Protein AF-H9FJP0-F1 (afdb_monomer_lite)

Sequence (90 aa):
PSIPEEPEQGELERLSIPDFLRPLQDLEVGLAKEAMLECQVTGLPYPTISWFHNGHRIQSSDDRRMTQYRDVHRLVFPAVGPQHAGVYKS

Radius of gyration: 18.42 Å; chains: 1; bounding box: 31×31×63 Å

InterPro domains:
  IPR007110 Immunoglobulin-like domain [PS50835] (18-90)
  IPR013098 Immunoglobulin I-set [PF07679] (18-89)
  IPR013783 Immunoglobulin-like fold [G3DSA:2.60.40.10] (13-90)
  IPR036179 Immunoglobulin-like domain superfamily [SSF48726] (18-88)

Organism: Macaca mulatta (NCBI:txid9544)

Structure (mmCIF, N/CA/C/O backbone):
data_AF-H9FJP0-F1
#
_entry.id   AF-H9FJP0-F1
#
loop_
_atom_site.group_PDB
_atom_site.id
_atom_site.type_symbol
_atom_site.label_atom_id
_atom_site.label_alt_id
_atom_site.label_comp_id
_atom_site.label_asym_id
_atom_site.label_entity_id
_atom_site.label_seq_id
_atom_site.pdbx_PDB_ins_code
_atom_site.Cartn_x
_atom_site.Cartn_y
_atom_site.Cartn_z
_atom_site.occupancy
_atom_site.B_iso_or_equiv
_atom_site.auth_seq_id
_atom_site.auth_comp_id
_atom_site.auth_asym_id
_atom_site.auth_atom_id
_atom_site.pdbx_PDB_model_num
ATOM 1 N N . PRO A 1 1 ? -15.055 18.106 49.949 1.00 46.31 1 PRO A N 1
ATOM 2 C CA . PRO A 1 1 ? -15.578 18.216 48.570 1.00 46.31 1 PRO A CA 1
ATOM 3 C C . PRO A 1 1 ? -14.935 17.142 47.695 1.00 46.31 1 PRO A C 1
ATOM 5 O O . PRO A 1 1 ? -13.774 17.243 47.318 1.00 46.31 1 PRO A O 1
ATOM 8 N N . SER A 1 2 ? -15.689 16.064 47.516 1.00 50.78 2 SER A N 1
ATOM 9 C CA . SER A 1 2 ? -15.323 14.888 46.744 1.00 50.78 2 SER A CA 1
ATOM 10 C C . SER A 1 2 ? -15.583 15.147 45.268 1.00 50.78 2 SER A C 1
ATOM 12 O O . SER A 1 2 ? -16.717 15.434 44.899 1.00 50.78 2 SER A O 1
ATOM 14 N N . ILE A 1 3 ? -14.560 14.978 44.442 1.00 59.66 3 ILE A N 1
ATOM 15 C CA . ILE A 1 3 ? -14.737 14.413 43.109 1.00 59.66 3 ILE A CA 1
ATOM 16 C C . ILE A 1 3 ? -13.647 13.342 43.018 1.00 59.66 3 ILE A C 1
ATOM 18 O O . ILE A 1 3 ? -12.473 13.701 42.924 1.00 59.66 3 ILE A O 1
ATOM 22 N N . PRO A 1 4 ? -13.971 12.048 43.195 1.00 57.47 4 PRO A N 1
ATOM 23 C CA . PRO A 1 4 ? -13.060 11.008 42.757 1.00 57.47 4 PRO A CA 1
ATOM 24 C C . PRO A 1 4 ? -12.931 11.161 41.243 1.00 57.47 4 PRO A C 1
ATOM 26 O O . PRO A 1 4 ? -13.942 11.224 40.551 1.00 57.47 4 PRO A O 1
ATOM 29 N N . GLU A 1 5 ? -11.697 11.305 40.767 1.00 62.84 5 GLU A N 1
ATOM 30 C CA . GLU A 1 5 ? -11.346 11.244 39.351 1.00 62.84 5 GLU A CA 1
ATOM 31 C C . GLU A 1 5 ? -11.908 9.921 38.818 1.00 62.84 5 GLU A C 1
ATOM 33 O O . GLU A 1 5 ? -11.405 8.842 39.141 1.00 62.84 5 GLU A O 1
ATOM 38 N N . GLU A 1 6 ? -13.060 9.991 38.147 1.00 64.25 6 GLU A N 1
ATOM 39 C CA . GLU A 1 6 ? -13.663 8.834 37.502 1.00 64.25 6 GLU A CA 1
ATOM 40 C C . GLU A 1 6 ? -12.602 8.273 36.551 1.00 64.25 6 GLU A C 1
ATOM 42 O O . GLU A 1 6 ? -12.050 9.044 35.760 1.00 64.25 6 GLU A O 1
ATOM 47 N N . PRO A 1 7 ? -12.259 6.972 36.630 1.00 55.69 7 PRO A N 1
ATOM 48 C CA . PRO A 1 7 ? -11.354 6.396 35.648 1.00 55.69 7 PRO A CA 1
ATOM 49 C C . PRO A 1 7 ? -11.987 6.667 34.288 1.00 55.69 7 PRO A C 1
ATOM 51 O O . PRO A 1 7 ? -13.169 6.385 34.133 1.00 55.69 7 PRO A O 1
ATOM 54 N N . GLU A 1 8 ? -11.261 7.269 33.346 1.00 57.56 8 GLU A N 1
ATOM 55 C CA . GLU A 1 8 ? -11.768 7.608 32.014 1.00 57.56 8 GLU A CA 1
ATOM 56 C C . GLU A 1 8 ? -12.360 6.359 31.335 1.00 57.56 8 GLU A C 1
ATOM 58 O O . GLU A 1 8 ? -11.675 5.627 30.623 1.00 57.56 8 GLU A O 1
ATOM 63 N N . GLN A 1 9 ? -13.657 6.106 31.541 1.00 50.47 9 GLN A N 1
ATOM 64 C CA . GLN A 1 9 ? -14.402 4.943 31.043 1.00 50.47 9 GLN A CA 1
ATOM 65 C C . GLN A 1 9 ? -14.543 4.943 29.501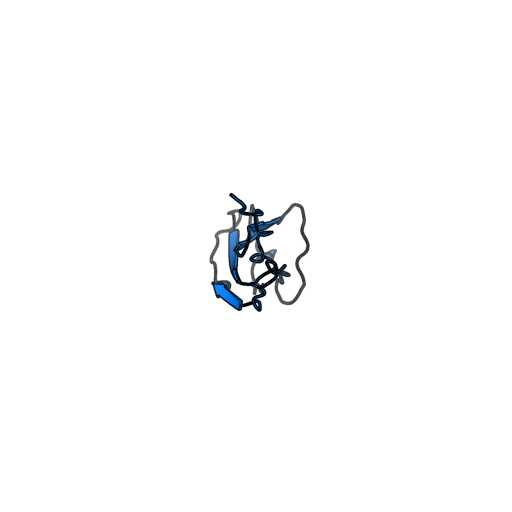 1.00 50.47 9 GLN A C 1
ATOM 67 O O . GLN A 1 9 ? -15.372 4.234 28.949 1.00 50.47 9 GLN A O 1
ATOM 72 N N . GLY A 1 10 ? -13.747 5.730 28.770 1.00 51.47 10 GLY A N 1
ATOM 73 C CA . GLY A 1 10 ? -14.028 6.131 27.392 1.00 51.47 10 GLY A CA 1
ATOM 74 C C . GLY A 1 10 ? -13.217 5.465 26.280 1.00 51.47 10 GLY A C 1
ATOM 75 O O . GLY A 1 10 ? -13.502 5.741 25.114 1.00 51.47 10 GLY A O 1
ATOM 76 N N . GLU A 1 11 ? -12.222 4.622 26.576 1.00 54.25 11 GLU A N 1
ATOM 77 C CA . GLU A 1 11 ? -11.359 4.054 25.519 1.00 54.25 11 GLU A CA 1
ATOM 78 C C . GLU A 1 11 ? -11.726 2.614 25.118 1.00 54.25 11 GLU A C 1
ATOM 80 O O . GLU A 1 11 ? -11.533 2.230 23.966 1.00 54.25 11 GLU A O 1
ATOM 85 N N . LEU A 1 12 ? -12.347 1.836 26.015 1.00 52.06 12 LEU A N 1
ATOM 86 C CA . LEU A 1 12 ? -12.751 0.450 25.734 1.00 52.06 12 LEU A CA 1
ATOM 87 C C . LEU A 1 12 ? -14.140 0.339 25.070 1.00 52.06 12 LEU A C 1
ATOM 89 O O . LEU A 1 12 ? -14.423 -0.655 24.409 1.00 52.06 12 LEU A O 1
ATOM 93 N N . GLU A 1 13 ? -14.999 1.356 25.202 1.00 56.22 13 GLU A N 1
ATOM 94 C CA . GLU A 1 13 ? -16.376 1.336 24.671 1.00 56.22 13 GLU A CA 1
ATOM 95 C C . GLU A 1 13 ? -16.502 1.858 23.230 1.00 56.22 13 GLU A C 1
ATOM 97 O O . GLU A 1 13 ? -17.560 1.756 22.612 1.00 56.22 13 GLU A O 1
ATOM 102 N N . ARG A 1 14 ? -15.418 2.380 22.646 1.00 67.19 14 ARG A N 1
ATOM 103 C CA . ARG A 1 14 ? -15.384 2.863 21.255 1.00 67.19 14 ARG A CA 1
ATOM 104 C C . ARG A 1 14 ? -14.900 1.806 20.265 1.00 67.19 14 ARG A C 1
ATOM 106 O O . ARG A 1 14 ? -14.265 2.150 19.278 1.00 67.19 14 ARG A O 1
ATOM 113 N N . LEU A 1 15 ? -15.194 0.528 20.496 1.00 85.00 15 LEU A N 1
ATOM 114 C CA . LEU A 1 15 ? -14.909 -0.503 19.497 1.00 85.00 15 LEU A CA 1
ATOM 115 C C . LEU A 1 15 ? -15.685 -0.194 18.213 1.00 85.00 15 LEU A C 1
ATOM 117 O O . LEU A 1 15 ? -16.900 0.004 18.237 1.00 85.00 15 LEU A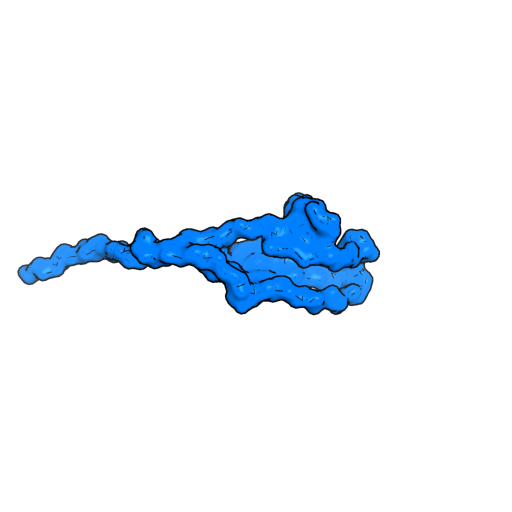 O 1
ATOM 121 N N . SER A 1 16 ? -14.979 -0.146 17.090 1.00 89.69 16 SER A N 1
ATOM 122 C CA . SER A 1 16 ? -15.586 0.081 15.782 1.00 89.69 16 SER A CA 1
ATOM 123 C C . SER A 1 16 ? -15.067 -0.935 14.782 1.00 89.69 16 SER A C 1
ATOM 125 O O . SER A 1 16 ? -13.881 -1.277 14.768 1.00 89.69 16 SER A O 1
ATOM 127 N N . ILE A 1 17 ? -15.990 -1.454 13.971 1.00 92.69 17 ILE A N 1
ATOM 128 C CA . ILE A 1 17 ? -15.657 -2.415 12.925 1.00 92.69 17 ILE A CA 1
ATOM 129 C C . ILE A 1 17 ? -14.785 -1.740 11.859 1.00 92.69 17 ILE A C 1
ATOM 131 O O . ILE A 1 17 ? -15.018 -0.567 11.553 1.00 92.69 17 ILE A O 1
ATOM 135 N N . PRO A 1 18 ? -13.799 -2.452 11.289 1.00 94.19 18 PRO A N 1
ATOM 136 C CA . PRO A 1 18 ? -12.978 -1.882 10.240 1.00 94.19 18 PRO A CA 1
ATOM 137 C C . PRO A 1 18 ? -13.777 -1.563 8.980 1.00 94.19 18 PRO A C 1
ATOM 139 O O . PRO A 1 18 ? -14.527 -2.413 8.501 1.00 94.19 18 PRO A O 1
ATOM 142 N N . ASP A 1 19 ? -13.570 -0.371 8.426 1.00 94.50 19 ASP A N 1
ATOM 143 C CA . ASP A 1 19 ? -14.159 0.034 7.151 1.00 94.50 19 ASP A CA 1
ATOM 144 C C . ASP A 1 19 ? -13.178 0.875 6.325 1.00 94.50 19 ASP A C 1
ATOM 146 O O . ASP A 1 19 ? -12.400 1.672 6.861 1.00 94.50 19 ASP A O 1
ATOM 150 N N . PHE A 1 20 ? -13.193 0.695 5.004 1.00 94.19 20 PHE A N 1
ATOM 151 C CA . PHE A 1 20 ? -12.320 1.449 4.104 1.00 94.19 20 PHE A CA 1
ATOM 152 C C . PHE A 1 20 ? -12.894 2.842 3.857 1.00 94.19 20 PHE A C 1
ATOM 154 O O . PHE A 1 20 ? -13.679 3.051 2.934 1.00 94.19 20 PHE A O 1
ATOM 161 N N . LEU A 1 21 ? -12.428 3.823 4.630 1.00 95.06 21 LEU A N 1
ATOM 162 C CA . LEU A 1 21 ? -12.764 5.226 4.394 1.00 95.06 21 LEU A CA 1
ATOM 163 C C . LEU A 1 21 ? -12.175 5.730 3.072 1.00 95.06 21 LEU A C 1
ATOM 165 O O . LEU A 1 21 ? -12.811 6.503 2.358 1.00 95.06 21 LEU A O 1
ATOM 169 N N . ARG A 1 22 ? -10.949 5.300 2.745 1.00 97.00 22 ARG A N 1
ATOM 170 C CA . ARG A 1 22 ? -10.323 5.551 1.440 1.00 97.00 22 ARG A CA 1
ATOM 171 C C . ARG A 1 22 ? -9.693 4.259 0.916 1.00 97.00 22 ARG A C 1
ATOM 173 O O . ARG A 1 22 ? -8.677 3.833 1.471 1.00 97.00 22 ARG A O 1
ATOM 180 N N . PRO A 1 23 ? -10.267 3.625 -0.122 1.00 96.31 23 PRO A N 1
ATOM 181 C CA . PRO A 1 23 ? -9.653 2.464 -0.752 1.00 96.31 23 PRO A CA 1
ATOM 182 C C . PRO A 1 23 ? -8.414 2.871 -1.558 1.00 96.31 23 PRO A C 1
ATOM 184 O O . PRO A 1 23 ? -8.188 4.056 -1.825 1.00 96.31 23 PRO A O 1
ATOM 187 N N . LEU A 1 24 ? -7.626 1.875 -1.970 1.00 96.94 24 LEU A N 1
ATOM 188 C CA . LEU A 1 24 ? -6.550 2.086 -2.936 1.00 96.94 24 LEU A CA 1
ATOM 189 C C . LEU A 1 24 ? -7.094 2.665 -4.242 1.00 96.94 24 LEU A C 1
ATOM 191 O O . LEU A 1 24 ? -8.192 2.325 -4.683 1.00 96.94 24 LEU A O 1
ATOM 195 N N . GLN A 1 25 ? -6.286 3.519 -4.857 1.00 96.69 25 GLN A N 1
ATOM 196 C CA . GLN A 1 25 ? -6.554 4.113 -6.161 1.00 96.69 25 GLN A CA 1
ATOM 197 C C . GLN A 1 25 ? -5.466 3.692 -7.143 1.00 96.69 25 GLN A C 1
ATOM 199 O O . GLN A 1 25 ? -4.328 3.427 -6.741 1.00 96.69 25 GLN A O 1
ATOM 204 N N . ASP A 1 26 ? -5.827 3.652 -8.423 1.00 96.75 26 ASP A N 1
ATOM 205 C CA . ASP A 1 26 ? -4.878 3.384 -9.496 1.00 96.75 26 ASP A CA 1
ATOM 206 C C . ASP A 1 26 ? -3.786 4.458 -9.515 1.00 96.75 26 ASP A C 1
ATOM 208 O O . ASP A 1 26 ? -4.042 5.649 -9.317 1.00 96.75 26 ASP A O 1
ATOM 212 N N . LEU A 1 27 ? -2.549 4.021 -9.741 1.00 96.94 27 LEU A N 1
ATOM 213 C CA . LEU A 1 27 ? -1.372 4.873 -9.683 1.00 96.94 27 LEU A CA 1
ATOM 214 C C . LEU A 1 27 ? -0.456 4.577 -10.872 1.00 96.94 27 LEU A C 1
ATOM 216 O O . LEU A 1 27 ? 0.073 3.474 -11.002 1.00 96.94 27 LEU A O 1
ATOM 220 N N . GLU A 1 28 ? -0.218 5.588 -11.705 1.00 97.25 28 GLU A N 1
ATOM 221 C CA . GLU A 1 28 ? 0.786 5.542 -12.767 1.00 97.25 28 GLU A CA 1
ATOM 222 C C . GLU A 1 28 ? 2.082 6.208 -12.295 1.00 97.25 28 GLU A C 1
ATOM 224 O O . GLU A 1 28 ? 2.097 7.375 -11.899 1.00 97.25 28 GLU A O 1
ATOM 229 N N . VAL A 1 29 ? 3.194 5.471 -12.344 1.00 96.69 29 VAL A N 1
ATOM 230 C CA . VAL A 1 29 ? 4.512 5.956 -11.913 1.00 96.69 29 VAL A CA 1
ATOM 231 C C . VAL A 1 29 ? 5.551 5.638 -12.979 1.00 96.69 29 VAL A C 1
ATOM 233 O O . VAL A 1 29 ? 5.583 4.544 -13.537 1.00 96.69 29 VAL A O 1
ATOM 236 N N . GLY A 1 30 ? 6.426 6.603 -13.263 1.00 96.81 30 GLY A N 1
ATOM 237 C CA . GLY A 1 30 ? 7.560 6.389 -14.159 1.00 96.81 30 GLY A CA 1
ATOM 238 C C . GLY A 1 30 ? 8.618 5.468 -13.545 1.00 96.81 30 GLY A C 1
ATOM 239 O O . GLY A 1 30 ? 8.820 5.466 -12.333 1.00 96.81 30 GLY A O 1
ATOM 240 N N . LEU A 1 31 ? 9.339 4.728 -14.388 1.00 96.50 31 LEU A N 1
ATOM 241 C CA . LEU A 1 31 ? 10.435 3.861 -13.946 1.00 96.50 31 LEU A CA 1
ATOM 242 C C . LEU A 1 31 ? 11.470 4.622 -13.100 1.00 96.50 31 LEU A C 1
ATOM 244 O O . LEU A 1 31 ? 11.755 5.795 -13.349 1.00 96.50 31 LEU A O 1
ATOM 248 N N . ALA A 1 32 ? 12.035 3.921 -12.116 1.00 96.50 32 ALA A N 1
ATOM 249 C CA . ALA A 1 32 ? 13.004 4.411 -11.137 1.00 96.50 32 ALA A CA 1
ATOM 250 C C . ALA A 1 32 ? 12.523 5.579 -10.251 1.00 96.50 32 ALA A C 1
ATOM 252 O O . ALA A 1 32 ? 13.336 6.181 -9.551 1.00 96.50 32 ALA A O 1
ATOM 253 N N . LYS A 1 33 ? 11.221 5.895 -10.246 1.00 97.75 33 LYS A N 1
ATOM 254 C CA . LYS A 1 33 ? 10.625 6.861 -9.312 1.00 97.75 33 LYS A CA 1
ATOM 255 C C . LYS A 1 33 ? 10.013 6.164 -8.100 1.00 97.75 33 LYS A C 1
ATOM 257 O O . LYS A 1 33 ? 9.761 4.960 -8.124 1.00 97.75 33 LYS A O 1
ATOM 262 N N . GLU A 1 34 ? 9.759 6.944 -7.057 1.00 97.75 34 GLU A N 1
ATOM 263 C CA . GLU A 1 34 ? 9.035 6.468 -5.883 1.00 97.75 34 GLU A CA 1
ATOM 264 C C . GLU A 1 34 ? 7.553 6.247 -6.221 1.00 97.75 34 GLU A C 1
ATOM 266 O O . GLU A 1 34 ? 6.919 7.100 -6.845 1.00 97.75 34 GLU A O 1
ATOM 271 N N . ALA A 1 35 ? 7.002 5.116 -5.781 1.00 97.69 35 ALA A N 1
ATOM 272 C CA . ALA A 1 35 ? 5.566 4.859 -5.771 1.00 97.69 35 ALA A CA 1
ATOM 273 C C . ALA A 1 35 ? 5.074 4.711 -4.329 1.00 97.69 35 ALA A C 1
ATOM 275 O O . ALA A 1 35 ? 5.676 3.983 -3.537 1.00 97.69 35 ALA A O 1
ATOM 276 N N . MET A 1 36 ? 3.959 5.367 -4.005 1.00 97.69 36 MET A N 1
ATOM 277 C CA . MET A 1 36 ? 3.306 5.283 -2.700 1.00 97.69 36 MET A CA 1
ATOM 278 C C . MET A 1 36 ? 1.835 4.922 -2.884 1.00 97.69 36 MET A C 1
ATOM 280 O O . MET A 1 36 ? 1.036 5.735 -3.341 1.00 97.69 36 MET A O 1
ATOM 284 N N . LEU A 1 37 ? 1.487 3.706 -2.483 1.00 98.00 37 LEU A N 1
ATOM 285 C CA . LEU A 1 37 ? 0.105 3.260 -2.364 1.00 98.00 37 LEU A CA 1
ATOM 286 C C . LEU A 1 37 ? -0.382 3.592 -0.952 1.00 98.00 37 LEU A C 1
ATOM 288 O O . LEU A 1 37 ? 0.295 3.261 0.022 1.00 98.00 37 LEU A O 1
ATOM 292 N N . GLU A 1 38 ? -1.535 4.248 -0.835 1.00 97.75 38 GLU A N 1
ATOM 293 C CA . GLU A 1 38 ? -2.138 4.646 0.441 1.00 97.75 38 GLU A CA 1
ATOM 294 C C . GLU A 1 38 ? -3.609 4.232 0.486 1.00 97.75 38 GLU A C 1
ATOM 296 O O . GLU A 1 38 ? -4.359 4.490 -0.453 1.00 97.75 38 GLU A O 1
ATOM 301 N N . CYS A 1 39 ? -4.023 3.639 1.603 1.00 97.25 39 CYS A N 1
ATOM 302 C CA . CYS A 1 39 ? -5.428 3.457 1.948 1.00 97.25 39 CYS A CA 1
ATOM 303 C C . CYS A 1 39 ? -5.683 3.932 3.382 1.00 97.25 39 CYS A C 1
ATOM 305 O O . CYS A 1 39 ? -4.766 3.997 4.207 1.00 97.25 39 CYS A O 1
ATOM 307 N N . GLN A 1 40 ? -6.940 4.251 3.680 1.00 97.19 40 GLN A N 1
ATOM 308 C CA . GLN A 1 40 ? -7.386 4.623 5.016 1.00 97.19 40 GLN A CA 1
ATOM 309 C C . GLN A 1 40 ? -8.475 3.664 5.487 1.00 97.19 40 GLN A C 1
ATOM 311 O O . GLN A 1 40 ? -9.517 3.553 4.837 1.00 97.19 40 GLN A O 1
ATOM 316 N N . VAL A 1 41 ? -8.220 2.991 6.607 1.00 96.50 41 VAL A N 1
ATOM 317 C CA . VAL A 1 41 ? -9.105 1.995 7.213 1.00 96.50 41 VAL A CA 1
ATOM 318 C C . VAL A 1 41 ? -9.426 2.435 8.632 1.00 96.50 41 VAL A C 1
ATOM 320 O O . VAL A 1 41 ? -8.556 2.455 9.502 1.00 96.50 41 VAL A O 1
ATOM 323 N N . THR A 1 42 ? -10.676 2.818 8.864 1.00 94.25 42 THR A N 1
ATOM 324 C CA . THR A 1 42 ? -11.160 3.145 10.207 1.00 94.25 42 THR A CA 1
ATOM 325 C C . THR A 1 42 ? -11.287 1.867 11.031 1.00 94.25 42 THR A C 1
ATOM 327 O O . THR A 1 42 ? -11.205 0.766 10.496 1.00 94.25 42 THR A O 1
ATOM 330 N N . GLY A 1 43 ? -11.444 1.995 12.344 1.00 92.50 43 GLY A N 1
ATOM 331 C CA . GLY A 1 43 ? -11.590 0.856 13.248 1.00 92.50 43 GLY A CA 1
ATOM 332 C C . GLY A 1 43 ? -10.873 1.100 14.567 1.00 92.50 43 GLY A C 1
ATOM 333 O O . GLY A 1 43 ? -9.860 1.803 14.615 1.00 92.50 43 GLY A O 1
ATOM 334 N N . LEU A 1 44 ? -11.416 0.536 15.641 1.00 92.06 44 LEU A N 1
ATOM 335 C CA . LEU A 1 44 ? -10.853 0.617 16.984 1.00 92.06 44 LEU A CA 1
ATOM 336 C C . LEU A 1 44 ? -10.920 -0.771 17.647 1.00 92.06 44 LEU A C 1
ATOM 338 O O . LEU A 1 44 ? -12.022 -1.308 17.790 1.00 92.06 44 LEU A O 1
ATOM 342 N N . PRO A 1 45 ? -9.772 -1.354 18.054 1.00 91.06 45 PRO A N 1
ATOM 343 C CA . PRO A 1 45 ? -8.411 -0.842 17.841 1.00 91.06 45 PRO A CA 1
ATOM 344 C C . PRO A 1 45 ? -8.076 -0.703 16.346 1.00 91.06 45 PRO A C 1
ATOM 346 O O . PRO A 1 45 ? -8.705 -1.346 15.507 1.00 91.06 45 PRO A O 1
ATOM 349 N N . TYR A 1 46 ? -7.101 0.151 16.015 1.00 90.06 46 TYR A N 1
ATOM 350 C CA . TYR A 1 46 ? -6.723 0.379 14.618 1.00 90.06 46 TYR A CA 1
ATOM 351 C C . TYR A 1 46 ? -6.376 -0.949 13.932 1.00 90.06 46 TYR A C 1
ATOM 353 O O . TYR A 1 46 ? -5.539 -1.698 14.452 1.00 90.06 46 TYR A O 1
ATOM 361 N N . PRO A 1 47 ? -7.000 -1.259 12.783 1.00 90.81 47 PRO A N 1
ATOM 362 C CA . PRO A 1 47 ? -6.777 -2.527 12.110 1.00 90.81 47 PRO A CA 1
ATOM 363 C C . PRO A 1 47 ? -5.331 -2.624 11.626 1.00 90.81 47 PRO A C 1
ATOM 365 O O . PRO A 1 47 ? -4.683 -1.624 11.341 1.00 90.81 47 PRO A O 1
ATOM 368 N N . THR A 1 48 ? -4.806 -3.840 11.510 1.00 89.88 48 THR A N 1
ATOM 369 C CA . THR A 1 48 ? -3.587 -4.106 10.737 1.00 89.88 48 THR A CA 1
ATOM 370 C C . THR A 1 48 ? -4.001 -4.679 9.388 1.00 89.88 48 THR A C 1
ATOM 372 O O . THR A 1 48 ? -4.852 -5.565 9.341 1.00 89.88 48 THR A O 1
ATOM 375 N N . ILE A 1 49 ? -3.394 -4.213 8.296 1.00 92.19 49 ILE A N 1
ATOM 376 C CA . ILE A 1 49 ? -3.724 -4.684 6.943 1.00 92.19 49 ILE A CA 1
ATOM 377 C C . ILE A 1 49 ? -2.602 -5.528 6.341 1.00 92.19 49 ILE A C 1
ATOM 379 O O . ILE A 1 49 ? -1.445 -5.459 6.764 1.00 92.19 49 ILE A O 1
ATOM 383 N N . SER A 1 50 ? -2.941 -6.327 5.330 1.00 94.94 50 SER A N 1
ATOM 384 C CA . SER A 1 50 ? -1.974 -7.111 4.562 1.00 94.94 50 SER A CA 1
ATOM 385 C C . SER A 1 50 ? -2.014 -6.693 3.105 1.00 94.94 50 SER A C 1
ATOM 387 O O . SER A 1 50 ? -3.050 -6.763 2.462 1.00 94.94 50 SER A O 1
ATOM 389 N N . TRP A 1 51 ? -0.855 -6.336 2.567 1.00 97.19 51 TRP A N 1
ATOM 390 C CA . TRP A 1 51 ? -0.734 -5.940 1.172 1.00 97.19 51 TRP A CA 1
ATOM 391 C C . TRP A 1 51 ? -0.562 -7.153 0.262 1.00 97.19 51 TRP A C 1
ATOM 393 O O . TRP A 1 51 ? 0.131 -8.111 0.616 1.00 97.19 51 TRP A O 1
ATOM 403 N N . PHE A 1 52 ? -1.142 -7.091 -0.933 1.00 98.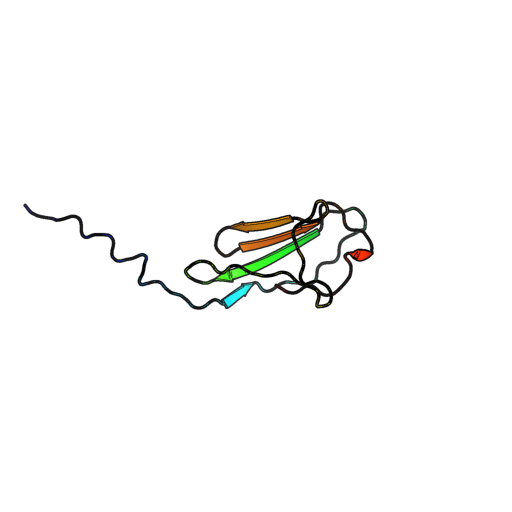00 52 PHE A N 1
ATOM 404 C CA . PHE A 1 52 ? -1.019 -8.107 -1.974 1.00 98.00 52 PHE A CA 1
ATOM 405 C C . PHE A 1 52 ? -0.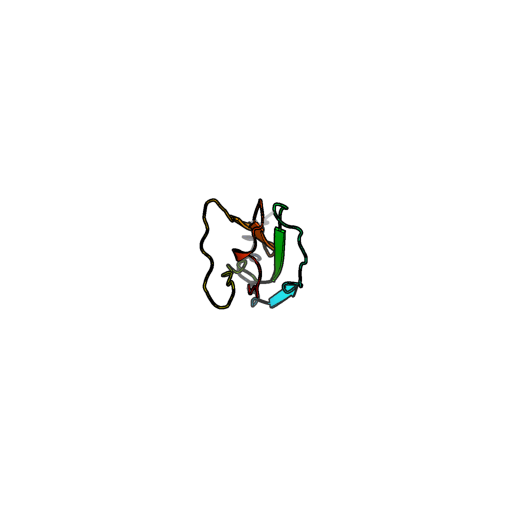659 -7.464 -3.312 1.00 98.00 52 PHE A C 1
ATOM 407 O O . PHE A 1 52 ? -1.189 -6.409 -3.650 1.00 98.00 52 PHE A O 1
ATOM 414 N N . HIS A 1 53 ? 0.196 -8.130 -4.087 1.00 97.75 53 HIS A N 1
ATOM 415 C CA . HIS A 1 53 ? 0.543 -7.784 -5.466 1.00 97.75 53 HIS A CA 1
ATOM 416 C C . HIS A 1 53 ? 0.274 -8.994 -6.353 1.00 97.75 53 HIS A C 1
ATOM 418 O O . HIS A 1 53 ? 0.771 -10.087 -6.086 1.00 97.75 53 HIS A O 1
ATOM 424 N N . ASN A 1 54 ? -0.576 -8.827 -7.367 1.00 97.31 54 ASN A N 1
ATOM 425 C CA . ASN A 1 54 ? -1.000 -9.900 -8.272 1.00 97.31 54 ASN A CA 1
ATOM 426 C C . ASN A 1 54 ? -1.508 -11.158 -7.534 1.00 97.31 54 ASN A C 1
ATOM 428 O O . ASN A 1 54 ? -1.280 -12.285 -7.960 1.00 97.31 54 ASN A O 1
ATOM 432 N N . GLY A 1 55 ? -2.185 -10.963 -6.396 1.00 96.94 55 GLY A N 1
ATOM 433 C CA . GLY A 1 55 ? -2.713 -12.045 -5.555 1.00 96.94 55 GLY A CA 1
ATOM 434 C C . GLY A 1 55 ? -1.714 -12.647 -4.559 1.00 96.94 55 GLY A C 1
ATOM 435 O O . GLY A 1 55 ? -2.117 -13.442 -3.713 1.00 96.94 55 GLY A O 1
ATOM 436 N N . HIS A 1 56 ? -0.444 -12.243 -4.589 1.00 97.00 56 HIS A N 1
ATOM 437 C CA . HIS A 1 56 ? 0.584 -12.718 -3.664 1.00 97.00 56 HIS A CA 1
ATOM 438 C C . HIS A 1 56 ? 0.798 -11.733 -2.518 1.00 97.00 56 HIS A C 1
ATOM 440 O O . HIS A 1 56 ? 0.927 -10.530 -2.738 1.00 97.00 56 HIS A O 1
ATOM 446 N N . ARG A 1 57 ? 0.856 -12.241 -1.281 1.00 96.31 57 ARG A N 1
ATOM 447 C CA . ARG A 1 57 ? 1.076 -11.407 -0.094 1.00 96.31 57 ARG A CA 1
ATOM 448 C C . ARG A 1 57 ? 2.466 -10.775 -0.139 1.00 96.31 57 ARG A C 1
ATOM 450 O O . ARG A 1 57 ? 3.468 -11.473 -0.271 1.00 96.31 57 ARG A O 1
ATOM 457 N N . ILE A 1 58 ? 2.521 -9.463 0.038 1.00 95.56 58 ILE A N 1
ATOM 458 C CA . ILE A 1 58 ? 3.760 -8.696 0.083 1.00 95.56 58 ILE A CA 1
ATOM 459 C C . ILE A 1 58 ? 4.312 -8.747 1.508 1.00 95.56 58 ILE A C 1
ATOM 461 O O . ILE A 1 58 ? 3.604 -8.494 2.483 1.00 95.56 58 ILE A O 1
ATOM 465 N N . GLN A 1 59 ? 5.597 -9.057 1.629 1.00 91.88 59 GLN A N 1
ATOM 466 C CA . GLN A 1 59 ? 6.357 -8.920 2.873 1.00 91.88 59 GLN A CA 1
ATOM 467 C C . GLN A 1 59 ? 7.254 -7.686 2.799 1.00 91.88 59 GLN A C 1
ATOM 469 O O . GLN A 1 59 ? 7.614 -7.268 1.700 1.00 91.88 59 GLN A O 1
ATOM 474 N N . SER A 1 60 ? 7.626 -7.105 3.934 1.00 85.94 60 SER A N 1
ATOM 475 C CA . SER A 1 60 ? 8.646 -6.053 3.973 1.00 85.94 60 SER A CA 1
ATOM 476 C C . SER A 1 60 ? 9.984 -6.582 3.447 1.00 85.94 60 SER A C 1
ATOM 478 O O . SER A 1 60 ? 10.354 -7.723 3.731 1.00 85.94 60 SER A O 1
ATOM 480 N N . SER A 1 61 ? 10.706 -5.780 2.670 1.00 90.56 61 SER A N 1
ATOM 481 C CA . SER A 1 61 ? 12.027 -6.112 2.111 1.00 90.56 61 SER A CA 1
ATOM 482 C C . SER A 1 61 ? 12.793 -4.817 1.810 1.00 90.56 61 SER A C 1
ATOM 484 O O . SER A 1 61 ? 12.243 -3.733 1.975 1.00 90.56 61 SER A O 1
ATOM 486 N N . ASP A 1 62 ? 14.050 -4.894 1.374 1.00 89.94 62 ASP A N 1
ATOM 487 C CA . ASP A 1 62 ? 14.868 -3.692 1.134 1.00 89.94 62 ASP A CA 1
ATOM 488 C C . ASP A 1 62 ? 14.332 -2.785 0.005 1.00 89.94 62 ASP A C 1
ATOM 490 O O . ASP A 1 62 ? 14.587 -1.582 -0.009 1.00 89.94 62 ASP A O 1
ATOM 494 N N . ASP A 1 63 ? 13.551 -3.336 -0.928 1.00 93.25 63 ASP A N 1
ATOM 495 C CA . ASP A 1 63 ? 12.951 -2.628 -2.066 1.00 93.25 63 ASP A CA 1
ATOM 496 C C . ASP A 1 63 ? 11.588 -1.983 -1.755 1.00 93.25 63 ASP A C 1
ATOM 498 O O . ASP A 1 63 ? 11.061 -1.230 -2.578 1.00 93.25 63 ASP A O 1
ATOM 502 N N . ARG A 1 64 ? 10.995 -2.274 -0.588 1.00 94.88 64 ARG A N 1
ATOM 503 C CA . ARG A 1 64 ? 9.643 -1.822 -0.233 1.00 94.88 64 ARG A CA 1
ATOM 504 C C . ARG A 1 64 ? 9.391 -1.787 1.269 1.00 94.88 64 ARG A C 1
ATOM 506 O O . ARG A 1 64 ? 9.667 -2.736 2.002 1.00 94.88 64 ARG A O 1
ATOM 513 N N . ARG A 1 65 ? 8.744 -0.719 1.728 1.00 95.06 65 ARG A N 1
ATOM 514 C CA . ARG A 1 65 ? 8.388 -0.525 3.141 1.00 95.06 65 ARG A CA 1
ATOM 515 C C . ARG A 1 65 ? 6.887 -0.369 3.320 1.00 95.06 65 ARG A C 1
ATOM 517 O O . ARG A 1 65 ? 6.241 0.326 2.537 1.00 95.06 65 ARG A O 1
ATOM 524 N N . MET A 1 66 ? 6.354 -0.964 4.383 1.00 95.56 66 MET A N 1
ATOM 525 C CA . MET A 1 66 ? 4.997 -0.695 4.850 1.00 95.56 66 MET A CA 1
ATOM 526 C C . MET A 1 66 ? 5.047 0.189 6.088 1.00 95.56 66 MET A C 1
ATOM 528 O O . MET A 1 66 ? 5.841 -0.065 6.994 1.00 95.56 66 MET A O 1
ATOM 532 N N . THR A 1 67 ? 4.192 1.2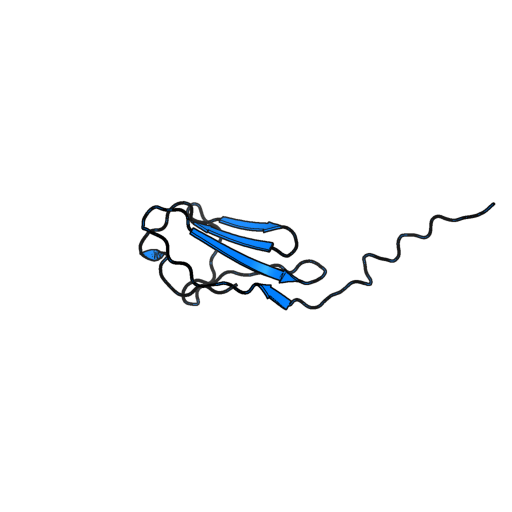03 6.149 1.00 93.81 67 THR A N 1
ATOM 533 C CA . THR A 1 67 ? 4.005 2.014 7.354 1.00 93.81 67 THR A CA 1
ATOM 534 C C . THR A 1 67 ? 2.529 2.102 7.710 1.00 93.81 67 THR A C 1
ATOM 536 O O . THR A 1 67 ? 1.653 2.033 6.847 1.00 93.81 67 THR A O 1
ATOM 539 N N . GLN A 1 68 ? 2.261 2.245 9.003 1.00 93.94 68 GLN A N 1
ATOM 540 C CA . GLN A 1 68 ? 0.929 2.485 9.533 1.00 93.94 68 GLN A CA 1
ATOM 541 C C . GLN A 1 68 ? 0.999 3.638 10.527 1.00 93.94 68 GLN A C 1
ATOM 543 O O . GLN A 1 68 ? 1.842 3.644 11.424 1.00 93.94 68 GLN A O 1
ATOM 548 N N . TYR A 1 69 ? 0.089 4.593 10.378 1.00 93.69 69 TYR A N 1
ATOM 549 C CA . TYR A 1 69 ? -0.155 5.634 11.361 1.00 93.69 69 TYR A CA 1
ATOM 550 C C . TYR A 1 69 ? -1.659 5.744 11.585 1.00 93.69 69 TYR A C 1
ATOM 552 O O . TYR A 1 69 ? -2.374 6.247 10.720 1.00 93.69 69 TYR A O 1
ATOM 560 N N . ARG A 1 70 ? -2.125 5.268 12.748 1.00 92.31 70 ARG A N 1
ATOM 561 C CA . ARG A 1 70 ? -3.555 5.158 13.076 1.00 92.31 70 ARG A CA 1
ATOM 562 C C . ARG A 1 70 ? -4.293 4.344 12.003 1.00 92.31 70 ARG A C 1
ATOM 564 O O . ARG A 1 70 ? -4.002 3.161 11.838 1.00 92.31 70 ARG A O 1
ATOM 571 N N . ASP A 1 71 ? -5.197 4.992 11.286 1.00 94.75 71 ASP A N 1
ATOM 572 C CA . ASP A 1 71 ? -6.042 4.480 10.216 1.00 94.75 71 ASP A CA 1
ATOM 573 C C . ASP A 1 71 ? -5.417 4.626 8.821 1.00 94.75 71 ASP A C 1
ATOM 575 O O . ASP A 1 71 ? -5.974 4.132 7.847 1.00 94.75 71 ASP A O 1
ATOM 579 N N . VAL A 1 72 ? -4.268 5.294 8.687 1.00 96.50 72 VAL A N 1
ATOM 580 C CA . VAL A 1 72 ? -3.580 5.470 7.402 1.00 96.50 72 VAL A CA 1
ATOM 581 C C . VAL A 1 72 ? -2.505 4.405 7.233 1.00 96.50 72 VAL A C 1
ATOM 583 O O . VAL A 1 72 ? -1.590 4.283 8.052 1.00 96.50 72 VAL A O 1
ATOM 586 N N . HIS A 1 73 ? -2.572 3.681 6.119 1.00 97.31 73 HIS A N 1
ATOM 587 C CA . HIS A 1 73 ? -1.619 2.639 5.768 1.00 97.31 73 HIS A CA 1
ATOM 588 C C . HIS A 1 73 ? -0.959 2.938 4.432 1.00 97.31 73 HIS A C 1
ATOM 590 O O . HIS A 1 73 ? -1.626 3.330 3.475 1.00 97.31 73 HIS A O 1
ATOM 596 N N . ARG A 1 74 ? 0.356 2.720 4.357 1.00 97.38 74 ARG A N 1
ATOM 597 C CA . ARG A 1 74 ? 1.145 2.993 3.154 1.00 97.38 74 ARG A CA 1
ATOM 598 C C . ARG A 1 74 ? 2.045 1.826 2.790 1.00 97.38 74 ARG A C 1
ATOM 600 O O . ARG A 1 74 ? 2.661 1.224 3.668 1.00 97.38 74 ARG A O 1
ATOM 607 N N . LEU A 1 75 ? 2.175 1.577 1.493 1.00 97.44 75 LEU A N 1
ATOM 608 C CA . LEU A 1 75 ? 3.205 0.739 0.887 1.00 97.44 75 LEU A CA 1
ATOM 609 C C . LEU A 1 75 ? 4.028 1.614 -0.058 1.00 97.44 75 LEU A C 1
ATOM 611 O O . LEU A 1 75 ? 3.489 2.195 -1.000 1.00 97.44 75 LEU A O 1
ATOM 615 N N . VAL A 1 76 ? 5.327 1.721 0.211 1.00 97.31 76 VAL A N 1
ATOM 616 C CA . VAL A 1 76 ? 6.238 2.601 -0.527 1.00 97.31 76 VAL A CA 1
ATOM 617 C C . VAL A 1 76 ? 7.334 1.784 -1.192 1.00 97.31 76 VAL A C 1
ATOM 619 O O . VAL A 1 76 ? 8.052 1.051 -0.510 1.00 97.31 76 VAL A O 1
ATOM 622 N N . PHE A 1 77 ? 7.490 1.979 -2.498 1.00 97.44 77 PHE A N 1
ATOM 623 C CA . PHE A 1 77 ? 8.615 1.505 -3.299 1.00 97.44 77 PHE A CA 1
ATOM 624 C C . PHE A 1 77 ? 9.510 2.709 -3.619 1.00 97.44 77 PHE A C 1
ATOM 626 O O . PHE A 1 77 ? 9.065 3.574 -4.372 1.00 97.44 77 PHE A O 1
ATOM 633 N N . PRO A 1 78 ? 10.743 2.809 -3.086 1.00 96.75 78 PRO A N 1
ATOM 634 C CA . PRO A 1 78 ? 11.617 3.963 -3.329 1.00 96.75 78 PRO A CA 1
ATOM 635 C C . PRO A 1 78 ? 11.990 4.154 -4.805 1.00 96.75 78 PRO A C 1
ATOM 637 O O . PRO A 1 78 ? 12.183 5.281 -5.255 1.00 96.75 78 PRO A O 1
ATOM 640 N N . ALA A 1 79 ? 12.087 3.055 -5.558 1.00 96.69 79 ALA A N 1
ATOM 641 C CA . ALA A 1 79 ? 12.361 3.067 -6.988 1.00 96.69 79 ALA A CA 1
ATOM 642 C C . ALA A 1 79 ? 11.631 1.910 -7.682 1.00 96.69 79 ALA A C 1
ATOM 644 O O . ALA A 1 79 ? 11.955 0.739 -7.471 1.00 96.69 79 ALA A O 1
ATOM 645 N N . VAL A 1 80 ? 10.656 2.225 -8.536 1.00 97.00 80 VAL A N 1
ATOM 646 C CA . VAL A 1 80 ? 9.886 1.195 -9.244 1.00 97.00 80 VAL A CA 1
ATOM 647 C C . VAL A 1 80 ? 10.585 0.695 -10.513 1.00 97.00 80 VAL A C 1
ATOM 649 O O . VAL A 1 80 ? 10.915 1.463 -11.411 1.00 97.00 80 VAL A O 1
ATOM 652 N N . GLY A 1 81 ? 10.791 -0.619 -10.616 1.00 96.44 81 GLY A N 1
ATOM 653 C CA . GLY A 1 81 ? 11.017 -1.333 -11.878 1.00 96.44 81 GLY A CA 1
ATOM 654 C C . GLY A 1 81 ? 9.752 -2.004 -12.450 1.00 96.44 81 GLY A C 1
ATOM 655 O O . GLY A 1 81 ? 8.705 -1.992 -11.796 1.00 96.44 81 GLY A O 1
ATOM 656 N N . PRO A 1 82 ? 9.845 -2.629 -13.641 1.00 95.81 82 PRO A N 1
ATOM 657 C CA . PRO A 1 82 ? 8.721 -3.293 -14.316 1.00 95.81 82 PRO A CA 1
ATOM 658 C C . PRO A 1 82 ? 8.040 -4.390 -13.488 1.00 95.81 82 PRO A C 1
ATOM 660 O O . PRO A 1 82 ? 6.848 -4.633 -13.648 1.00 95.81 82 PRO A O 1
ATOM 663 N N . GLN A 1 83 ? 8.775 -5.031 -12.576 1.00 95.12 83 GLN A N 1
ATOM 664 C CA . GLN A 1 83 ? 8.250 -6.068 -11.690 1.00 95.12 83 GLN A CA 1
ATOM 665 C C . GLN A 1 83 ? 7.222 -5.553 -10.675 1.00 95.12 83 GLN A C 1
ATOM 667 O O . GLN A 1 83 ? 6.499 -6.361 -10.111 1.00 95.12 83 GLN A O 1
ATOM 672 N N . HIS A 1 84 ? 7.147 -4.239 -10.437 1.00 95.75 84 HIS A N 1
ATOM 673 C CA . HIS A 1 84 ? 6.150 -3.637 -9.544 1.00 95.75 84 HIS A CA 1
ATOM 674 C C . HIS A 1 84 ? 4.866 -3.235 -10.280 1.00 95.75 84 HIS A C 1
ATOM 676 O O . HIS A 1 84 ? 3.937 -2.724 -9.669 1.00 95.75 84 HIS A O 1
ATOM 682 N N . ALA A 1 85 ? 4.776 -3.436 -11.595 1.00 96.38 85 ALA A N 1
ATOM 683 C CA . ALA A 1 85 ? 3.514 -3.241 -12.293 1.00 96.38 85 ALA A CA 1
ATOM 684 C C . ALA A 1 85 ? 2.523 -4.353 -11.908 1.00 96.38 85 ALA A C 1
ATOM 686 O O . ALA A 1 85 ? 2.903 -5.513 -11.719 1.00 96.38 85 ALA A O 1
ATOM 687 N N . GLY A 1 86 ? 1.239 -4.018 -11.800 1.00 96.69 86 GLY A N 1
ATOM 688 C CA . GLY A 1 86 ? 0.186 -5.003 -11.572 1.00 96.69 86 GLY A CA 1
ATOM 689 C C . GLY A 1 86 ? -0.913 -4.519 -10.642 1.00 96.69 86 GLY A C 1
ATOM 690 O O . GLY A 1 86 ? -1.067 -3.327 -10.393 1.00 96.69 86 GLY A O 1
ATOM 691 N N . VAL A 1 87 ? -1.688 -5.477 -10.139 1.00 98.06 87 VAL A N 1
ATOM 692 C CA . VAL A 1 87 ? -2.852 -5.209 -9.292 1.00 98.06 87 VAL A CA 1
ATOM 693 C C . VAL A 1 87 ? -2.449 -5.288 -7.828 1.00 98.06 87 VAL A C 1
ATOM 695 O O . VAL A 1 87 ? -1.951 -6.322 -7.372 1.00 98.06 87 VAL A O 1
ATOM 698 N N . TYR A 1 88 ? -2.721 -4.216 -7.089 1.00 97.56 88 TYR A N 1
ATOM 699 C CA . TYR A 1 88 ? -2.471 -4.132 -5.655 1.00 97.56 88 TYR A CA 1
ATOM 700 C C . TYR A 1 88 ? -3.769 -4.204 -4.854 1.00 97.56 88 TYR A C 1
ATOM 702 O O . TYR A 1 88 ? -4.798 -3.672 -5.267 1.00 97.56 88 TYR A O 1
ATOM 710 N N . LYS A 1 89 ? -3.718 -4.881 -3.704 1.00 95.94 89 LYS A N 1
ATOM 711 C CA . LYS A 1 89 ? -4.816 -4.942 -2.728 1.00 95.94 89 LYS A CA 1
ATOM 712 C C . LYS A 1 89 ? -4.282 -4.725 -1.312 1.00 95.94 89 LYS A C 1
ATOM 714 O O . LYS A 1 89 ? -3.140 -5.089 -1.028 1.00 95.94 89 LYS A O 1
ATOM 719 N N . SER A 1 90 ? -5.121 -4.136 -0.468 1.00 89.50 90 SER A N 1
ATOM 720 C CA . SER A 1 90 ? -4.884 -3.764 0.935 1.00 89.50 90 SER A CA 1
ATOM 721 C C . SER A 1 90 ? -5.871 -4.465 1.851 1.00 89.50 90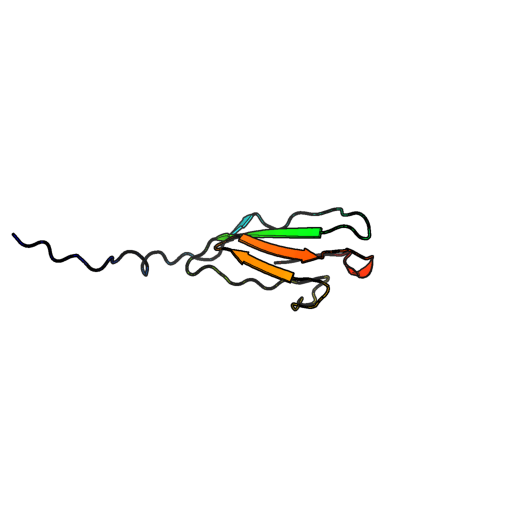 SER A C 1
ATOM 723 O O . SER A 1 90 ? -7.042 -4.559 1.414 1.00 89.50 90 SER A O 1
#

Foldseek 3Di:
DDDDPDDCPPQPPPFDDKDWPFFWDDDDDDFFAKDKTKTFIDGVVQDDDWKDFPNHTDDDDPQWDWDDDRRMIMIMGRGDDPVRDGDMGD

Secondary structure (DSSP, 8-state):
--------TTSSS--EEEEEEE--------TTS-EEEEEEEEEESPPP---EETTEEPPPBTTBEEEEETTEEEEEESS--GGG-S-EE-

pLDDT: mean 89.04, std 14.53, range [46.31, 98.06]